Protein AF-A0A6A8DHY3-F1 (afdb_monomer_lite)

Sequence (69 aa):
MDKKLLERNTIYEVITGSTAYGLATKESDVDKKAIVILPSKNMM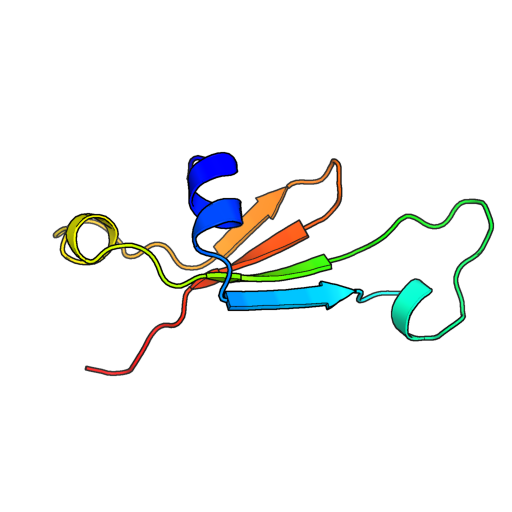TLSKEWETETYTQPDIEYHSVNLPN

Foldseek 3Di:
DPPVQQVVFWPDKDWDDCVVVVNDDPPDATAMETEGDHDVVQQPDPDDGDAWDFDVVVTYIYGYDPDPD

InterPro domains:
  IPR018775 RNA repair pathway DNA polymerase beta [PF10127] (9-49)

Structure (mmCIF, N/CA/C/O backbone):
data_AF-A0A6A8DHY3-F1
#
_entry.id   AF-A0A6A8DHY3-F1
#
loop_
_atom_site.group_PDB
_atom_site.id
_atom_site.type_symbol
_atom_site.label_atom_id
_atom_site.label_alt_id
_atom_site.label_comp_id
_atom_site.label_asym_id
_atom_site.label_entity_id
_atom_site.label_seq_id
_atom_site.pdbx_PDB_ins_code
_atom_site.Cartn_x
_atom_site.Cartn_y
_atom_site.Cartn_z
_atom_site.occupancy
_atom_site.B_iso_or_equiv
_atom_site.auth_seq_id
_atom_site.auth_comp_id
_atom_site.auth_asym_id
_atom_site.auth_atom_id
_atom_site.pdbx_PDB_model_num
ATOM 1 N N . MET A 1 1 ? -0.972 8.324 9.003 1.00 83.38 1 MET A N 1
ATOM 2 C CA . MET A 1 1 ? -1.257 7.139 9.861 1.00 83.38 1 MET A CA 1
ATOM 3 C C . MET A 1 1 ? 0.052 6.373 10.118 1.00 83.38 1 MET A C 1
ATOM 5 O O . MET A 1 1 ? 1.020 6.630 9.413 1.00 83.38 1 MET A O 1
ATOM 9 N N . ASP A 1 2 ? 0.153 5.477 11.113 1.00 89.44 2 ASP A N 1
ATOM 10 C CA . ASP A 1 2 ? 1.352 4.617 11.254 1.00 89.44 2 ASP A CA 1
ATOM 11 C C . ASP A 1 2 ? 1.414 3.612 10.092 1.00 89.44 2 ASP A C 1
ATOM 13 O O . ASP A 1 2 ? 0.479 2.837 9.890 1.00 89.44 2 ASP A O 1
ATOM 17 N N . LYS A 1 3 ? 2.529 3.597 9.354 1.00 90.94 3 LYS A N 1
ATOM 18 C CA . LYS A 1 3 ? 2.754 2.696 8.217 1.00 90.94 3 LYS A CA 1
ATOM 19 C C . LYS A 1 3 ? 2.583 1.227 8.606 1.00 90.94 3 LYS A C 1
ATOM 21 O O . LYS A 1 3 ? 1.931 0.481 7.884 1.00 90.94 3 LYS A O 1
ATOM 26 N N . LYS A 1 4 ? 3.076 0.819 9.782 1.00 93.44 4 LYS A N 1
ATOM 27 C CA . LYS A 1 4 ? 2.938 -0.571 10.255 1.00 93.44 4 LYS A CA 1
ATOM 28 C C . LYS A 1 4 ? 1.486 -0.947 10.526 1.00 93.44 4 LYS A C 1
ATOM 30 O O . LYS A 1 4 ? 1.122 -2.116 10.407 1.00 93.44 4 LYS A O 1
ATOM 35 N N . LEU A 1 5 ? 0.668 0.023 10.937 1.00 92.88 5 LEU A N 1
ATOM 36 C CA . LEU A 1 5 ? -0.762 -0.193 11.117 1.00 92.88 5 LEU A CA 1
ATOM 37 C C . LEU A 1 5 ? -1.427 -0.412 9.759 1.00 92.88 5 LEU A C 1
ATOM 39 O O . LEU A 1 5 ? -2.190 -1.362 9.633 1.00 92.88 5 LEU A O 1
ATOM 43 N N . LEU A 1 6 ? -1.113 0.414 8.761 1.00 93.94 6 LEU A N 1
ATOM 44 C CA . LEU A 1 6 ? -1.658 0.271 7.410 1.00 93.94 6 LEU A CA 1
ATOM 45 C C . LEU A 1 6 ? -1.275 -1.080 6.797 1.00 93.94 6 LEU A C 1
ATOM 47 O O . LEU A 1 6 ? -2.164 -1.846 6.451 1.00 93.94 6 LEU A O 1
ATOM 51 N N . GLU A 1 7 ? 0.014 -1.432 6.801 1.00 94.31 7 GLU A N 1
ATOM 52 C CA . GLU A 1 7 ? 0.529 -2.699 6.254 1.00 94.31 7 GLU A CA 1
ATOM 53 C C . GLU A 1 7 ? -0.161 -3.935 6.850 1.00 94.31 7 GLU A C 1
ATOM 55 O O . GLU A 1 7 ? -0.537 -4.855 6.130 1.00 94.31 7 GLU A O 1
ATOM 60 N N . ARG A 1 8 ? -0.365 -3.960 8.174 1.00 95.88 8 ARG A N 1
ATOM 61 C CA . ARG A 1 8 ? -1.023 -5.086 8.864 1.00 95.88 8 ARG A CA 1
ATOM 62 C C . ARG A 1 8 ? -2.515 -5.201 8.571 1.00 95.88 8 ARG A C 1
ATOM 64 O O . ARG A 1 8 ? -3.090 -6.252 8.834 1.00 95.88 8 ARG A O 1
ATOM 71 N N . ASN A 1 9 ? -3.133 -4.118 8.116 1.00 94.44 9 ASN A N 1
ATOM 72 C CA . ASN A 1 9 ? -4.564 -4.026 7.847 1.00 94.44 9 ASN A CA 1
ATOM 73 C C . ASN A 1 9 ? -4.861 -3.910 6.340 1.00 94.44 9 ASN A C 1
ATOM 75 O O . ASN A 1 9 ? -6.010 -3.688 5.951 1.00 94.44 9 ASN A O 1
ATOM 79 N N . THR A 1 10 ? -3.842 -4.068 5.492 1.00 95.62 10 THR A N 1
ATOM 80 C CA . THR A 1 10 ? -3.994 -4.169 4.043 1.00 95.62 10 THR A CA 1
ATOM 81 C C . THR A 1 10 ? -4.671 -5.487 3.695 1.00 95.62 10 THR A C 1
ATOM 83 O O . THR A 1 10 ? -4.174 -6.562 4.026 1.00 95.62 10 THR A O 1
ATOM 86 N N . ILE A 1 11 ? -5.798 -5.405 2.994 1.00 95.81 11 ILE A N 1
ATOM 87 C CA . ILE A 1 11 ? -6.541 -6.575 2.503 1.00 95.81 11 ILE A CA 1
ATOM 88 C C . ILE A 1 11 ? -6.287 -6.850 1.019 1.00 95.81 11 ILE A C 1
ATOM 90 O O . ILE A 1 11 ? -6.573 -7.941 0.531 1.00 95.81 11 ILE A O 1
ATOM 94 N N . TYR A 1 12 ? -5.759 -5.862 0.297 1.00 96.38 12 TYR A N 1
ATOM 95 C CA . TYR A 1 12 ? -5.433 -5.970 -1.117 1.00 96.38 12 TYR A CA 1
ATOM 96 C C . TYR A 1 12 ? -4.275 -5.033 -1.448 1.00 96.38 12 TYR A C 1
ATOM 98 O O . TYR A 1 12 ? -4.309 -3.869 -1.063 1.00 96.38 12 TYR A O 1
ATOM 106 N N . GLU A 1 13 ? -3.267 -5.530 -2.160 1.00 96.44 13 GLU A N 1
ATOM 107 C CA . GLU A 1 13 ? -2.116 -4.757 -2.635 1.00 96.44 13 GLU A CA 1
ATOM 108 C C . GLU A 1 13 ? -1.834 -5.141 -4.085 1.00 96.44 13 GLU A C 1
ATOM 110 O O . GLU A 1 13 ? -1.846 -6.324 -4.436 1.00 96.44 13 GLU A O 1
ATOM 115 N N . VAL A 1 14 ? -1.568 -4.144 -4.924 1.00 96.25 14 VAL A N 1
ATOM 116 C CA . VAL A 1 14 ? -1.212 -4.341 -6.330 1.00 96.25 14 VAL A CA 1
ATOM 117 C C . VAL A 1 14 ? -0.034 -3.473 -6.725 1.00 96.25 14 VAL A C 1
ATOM 119 O O . VAL A 1 14 ? 0.125 -2.349 -6.247 1.00 96.25 14 VAL A O 1
ATOM 122 N N . ILE A 1 15 ? 0.768 -4.003 -7.646 1.00 96.31 15 ILE A N 1
ATOM 123 C CA . ILE A 1 15 ? 1.774 -3.231 -8.367 1.00 96.31 15 ILE A CA 1
ATOM 124 C C . ILE A 1 15 ? 1.071 -2.459 -9.481 1.00 96.31 15 ILE A C 1
ATO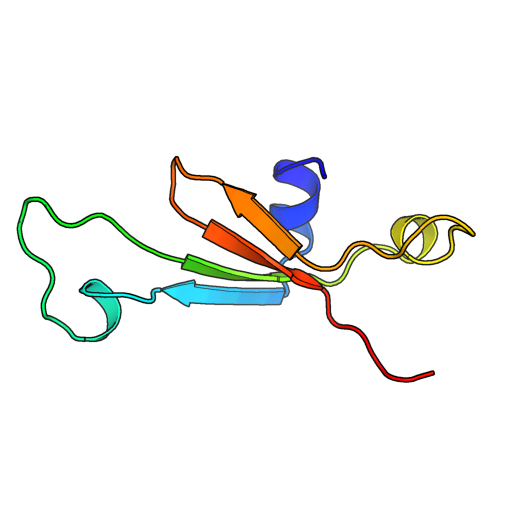M 126 O O . ILE A 1 15 ? 0.193 -2.987 -10.165 1.00 96.31 15 ILE A O 1
ATOM 130 N N . THR A 1 16 ? 1.469 -1.210 -9.658 1.00 94.50 16 THR A N 1
ATOM 131 C CA . THR A 1 16 ? 0.942 -0.294 -10.669 1.00 94.50 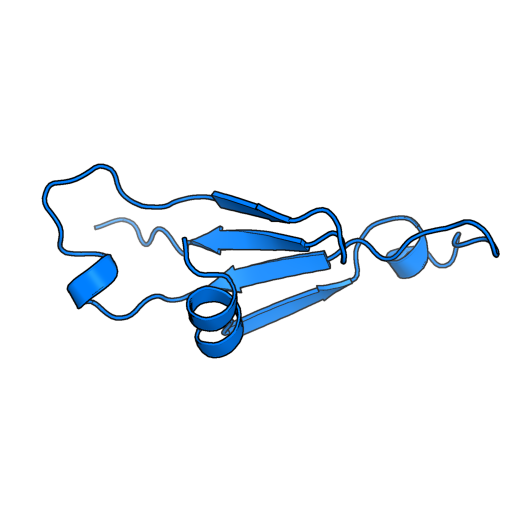16 THR A CA 1
ATOM 132 C C . THR A 1 16 ? 2.093 0.323 -11.469 1.00 94.50 16 THR A C 1
ATOM 134 O O . THR A 1 16 ? 3.223 -0.167 -11.419 1.00 94.50 16 THR A O 1
ATOM 137 N N . GLY A 1 17 ? 1.802 1.342 -12.277 1.00 92.88 17 GLY A N 1
ATOM 138 C CA . GLY A 1 17 ? 2.827 2.056 -13.035 1.00 92.88 17 GLY A CA 1
ATOM 139 C C . GLY A 1 17 ? 3.502 1.210 -14.117 1.00 92.88 17 GLY A C 1
ATOM 140 O O . GLY A 1 17 ? 2.941 0.234 -14.623 1.00 92.88 17 GLY A O 1
ATOM 141 N N . SER A 1 18 ? 4.719 1.605 -14.495 1.00 94.62 18 SER A N 1
ATOM 142 C CA . SER A 1 18 ? 5.480 0.997 -15.602 1.00 94.62 18 SER A CA 1
ATOM 143 C C . SER A 1 18 ? 5.689 -0.514 -15.428 1.00 94.62 18 SER A C 1
ATOM 145 O O . SER A 1 18 ? 5.633 -1.263 -16.408 1.00 94.62 18 SER A O 1
ATOM 147 N N . THR A 1 19 ? 5.839 -0.973 -14.182 1.00 95.19 19 THR A N 1
ATOM 148 C CA . THR A 1 19 ? 5.989 -2.392 -13.839 1.00 95.19 19 THR A CA 1
ATOM 149 C C . THR A 1 19 ? 4.740 -3.197 -14.200 1.00 95.19 19 THR A C 1
ATOM 151 O O . THR A 1 19 ? 4.860 -4.263 -14.802 1.00 95.19 19 THR A O 1
ATOM 154 N N . ALA A 1 20 ? 3.540 -2.681 -13.920 1.00 94.81 20 ALA A N 1
ATOM 155 C CA . ALA A 1 20 ? 2.289 -3.371 -14.249 1.00 94.81 20 ALA A CA 1
ATOM 156 C C . ALA A 1 20 ? 2.053 -3.509 -15.764 1.00 94.81 20 ALA A C 1
ATOM 158 O O . ALA A 1 20 ? 1.430 -4.472 -16.207 1.00 94.81 20 ALA A O 1
ATOM 159 N N . TYR A 1 21 ? 2.579 -2.576 -16.561 1.00 93.69 21 TYR A N 1
ATOM 160 C CA . TYR A 1 21 ? 2.465 -2.596 -18.023 1.00 93.69 21 TYR A CA 1
ATOM 161 C C . TYR A 1 21 ? 3.609 -3.338 -18.729 1.00 93.69 21 TYR A C 1
ATOM 163 O O . TYR A 1 21 ? 3.609 -3.421 -19.955 1.00 93.69 21 TYR A O 1
ATOM 171 N N . GLY A 1 22 ? 4.600 -3.856 -17.993 1.00 95.12 22 GLY A N 1
ATOM 172 C CA . GLY A 1 22 ? 5.793 -4.465 -18.592 1.00 95.12 22 GLY A CA 1
ATOM 173 C C . GLY A 1 22 ? 6.694 -3.462 -19.326 1.00 95.12 22 GLY A C 1
ATOM 174 O O . GLY A 1 22 ? 7.462 -3.851 -20.202 1.00 95.12 22 GLY A O 1
ATOM 175 N N . LEU A 1 23 ? 6.594 -2.175 -18.982 1.00 96.19 23 LEU A N 1
ATOM 176 C CA . LEU A 1 23 ? 7.364 -1.070 -19.568 1.00 96.19 23 LEU A CA 1
ATOM 177 C C . LEU A 1 23 ? 8.498 -0.585 -18.650 1.00 96.19 23 LEU A C 1
ATOM 179 O O . LEU A 1 23 ? 9.140 0.421 -18.945 1.00 96.19 23 LEU A O 1
ATOM 183 N N . ALA A 1 24 ? 8.725 -1.266 -17.524 1.00 96.56 24 ALA A N 1
ATOM 184 C CA . ALA A 1 24 ? 9.758 -0.901 -16.565 1.00 96.56 24 ALA A CA 1
ATOM 185 C C . ALA A 1 24 ? 11.163 -0.985 -17.182 1.00 96.56 24 ALA A C 1
ATOM 187 O O . ALA A 1 24 ? 11.526 -1.964 -17.842 1.00 96.56 24 ALA A O 1
ATOM 188 N N . THR A 1 25 ? 11.970 0.043 -16.935 1.00 94.88 25 THR A N 1
ATOM 189 C CA . THR A 1 25 ? 13.399 0.071 -17.254 1.00 94.88 25 THR A CA 1
ATOM 190 C C . THR A 1 25 ? 14.220 -0.203 -15.992 1.00 94.88 25 THR A C 1
ATOM 192 O O . THR A 1 25 ? 13.682 -0.379 -14.903 1.00 94.88 25 THR A O 1
ATOM 195 N N . LYS A 1 26 ? 15.553 -0.230 -16.112 1.00 93.75 26 LYS A N 1
ATOM 196 C CA . LYS A 1 26 ? 16.449 -0.412 -14.954 1.00 93.75 26 LYS A CA 1
ATOM 197 C C . LYS A 1 26 ? 16.393 0.737 -13.943 1.00 93.75 26 LYS A C 1
ATOM 199 O O . LYS A 1 26 ? 16.845 0.561 -12.819 1.00 93.75 26 LYS A O 1
ATOM 204 N N . GLU A 1 27 ? 15.901 1.894 -14.368 1.00 94.19 27 GLU A N 1
ATOM 205 C CA . GLU A 1 27 ? 15.782 3.100 -13.545 1.00 94.19 27 GLU A CA 1
ATOM 206 C C . GLU A 1 27 ? 14.363 3.274 -12.995 1.00 94.19 27 GLU A C 1
ATOM 208 O O . GLU A 1 27 ? 14.128 4.176 -12.198 1.00 94.19 27 GLU A O 1
ATOM 213 N N . SER A 1 28 ? 13.418 2.426 -13.418 1.00 90.62 28 SER A N 1
ATOM 214 C CA . SER A 1 28 ? 12.044 2.472 -12.934 1.00 90.62 28 SER A CA 1
ATOM 215 C C . SER A 1 28 ? 11.951 2.014 -11.481 1.00 90.62 28 SER A C 1
ATOM 217 O O . SER A 1 28 ? 12.547 1.012 -11.078 1.00 90.62 2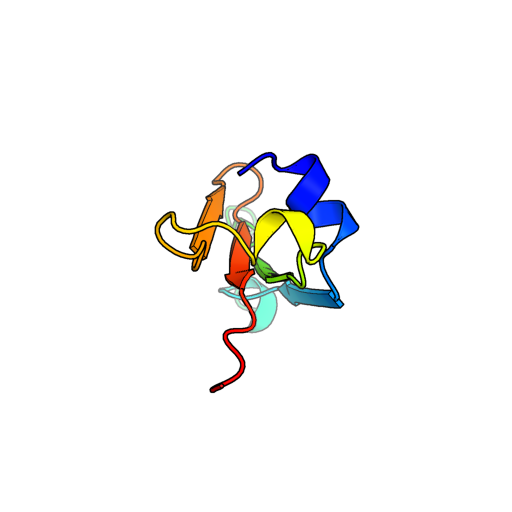8 SER A O 1
ATOM 219 N N . ASP A 1 29 ? 11.160 2.747 -10.715 1.00 91.56 29 ASP A N 1
ATOM 220 C CA . ASP A 1 29 ? 10.675 2.393 -9.391 1.00 91.56 29 ASP A CA 1
ATOM 221 C C . ASP A 1 29 ? 9.473 1.430 -9.468 1.00 91.56 29 ASP A C 1
ATOM 223 O O . ASP A 1 29 ? 9.045 0.972 -10.535 1.00 91.56 29 ASP A O 1
ATOM 227 N N . VAL A 1 30 ? 8.972 1.045 -8.291 1.00 92.12 30 VAL A N 1
ATOM 228 C CA . VAL A 1 30 ? 7.814 0.159 -8.145 1.00 92.12 30 VAL A CA 1
ATOM 229 C C . VAL A 1 30 ? 6.715 0.912 -7.415 1.00 92.12 30 VAL A C 1
ATOM 231 O O . VAL A 1 30 ? 6.761 1.037 -6.192 1.00 92.12 30 VAL A O 1
ATOM 234 N N . ASP A 1 31 ? 5.704 1.334 -8.168 1.00 93.56 31 ASP A N 1
ATOM 235 C CA . ASP A 1 31 ? 4.492 1.942 -7.631 1.00 93.56 31 ASP A CA 1
ATOM 236 C C . ASP A 1 31 ? 3.534 0.884 -7.093 1.00 93.56 31 ASP A C 1
ATOM 238 O O . ASP A 1 31 ? 3.215 -0.099 -7.778 1.00 93.56 31 ASP A O 1
ATOM 242 N N . LYS A 1 32 ? 2.979 1.113 -5.906 1.00 96.38 32 LYS A N 1
ATOM 243 C CA . LYS A 1 32 ? 1.962 0.241 -5.316 1.00 96.38 32 LYS A CA 1
ATOM 244 C C . LYS A 1 32 ? 0.706 0.999 -4.920 1.00 96.38 32 LYS A C 1
ATOM 246 O O . LYS A 1 32 ? 0.752 2.147 -4.484 1.00 96.38 32 LYS A O 1
ATOM 251 N N . LYS A 1 33 ? -0.423 0.301 -4.989 1.00 96.56 33 LYS A N 1
ATOM 252 C CA . LYS A 1 33 ? -1.681 0.733 -4.375 1.00 96.56 33 LYS A CA 1
ATOM 253 C C . LYS A 1 33 ? -2.192 -0.351 -3.443 1.00 96.56 33 LYS A C 1
ATOM 255 O O . LYS A 1 33 ? -2.114 -1.536 -3.771 1.00 96.56 33 LYS A O 1
ATOM 260 N N . ALA A 1 34 ? -2.725 0.058 -2.302 1.00 96.69 34 ALA A N 1
ATOM 261 C CA . ALA A 1 34 ? -3.237 -0.833 -1.277 1.00 96.69 34 ALA A CA 1
ATOM 262 C C . ALA A 1 34 ? -4.614 -0.392 -0.776 1.00 96.69 34 ALA A C 1
ATOM 264 O O . ALA A 1 34 ? -4.895 0.798 -0.649 1.00 96.69 34 ALA A O 1
ATOM 265 N N . ILE A 1 35 ? -5.461 -1.369 -0.460 1.00 95.31 35 ILE A N 1
ATOM 266 C CA . ILE A 1 35 ? -6.754 -1.180 0.197 1.00 95.31 35 ILE A CA 1
ATOM 267 C C . ILE A 1 35 ? -6.632 -1.633 1.648 1.00 95.31 35 ILE A C 1
ATOM 269 O O . ILE A 1 35 ? -6.220 -2.767 1.914 1.00 95.31 35 ILE A O 1
ATOM 273 N N . VAL A 1 36 ? -7.017 -0.762 2.578 1.00 94.25 36 VAL A N 1
ATOM 274 C CA . VAL A 1 36 ? -6.863 -0.967 4.021 1.00 94.25 36 VAL A CA 1
ATOM 275 C C . VAL A 1 36 ? -8.224 -0.955 4.708 1.00 94.25 36 VAL A C 1
ATOM 277 O O . VAL A 1 36 ? -9.022 -0.037 4.512 1.00 94.25 36 VAL A O 1
ATOM 280 N N . ILE A 1 37 ? -8.463 -1.946 5.570 1.00 90.81 37 ILE A N 1
ATOM 281 C CA . ILE A 1 37 ? -9.600 -1.951 6.499 1.00 90.81 37 ILE A CA 1
ATOM 282 C C . ILE A 1 37 ? -9.062 -1.777 7.912 1.00 90.81 37 ILE A C 1
ATOM 284 O O . ILE A 1 37 ? -8.503 -2.701 8.498 1.00 90.81 37 ILE A O 1
ATOM 288 N N . LEU A 1 38 ? -9.225 -0.579 8.468 1.00 88.12 38 LEU A N 1
ATOM 289 C CA . LEU A 1 38 ? -8.748 -0.278 9.811 1.00 88.12 38 LEU A CA 1
ATOM 290 C C . LEU A 1 38 ? -9.659 -0.885 10.894 1.00 88.12 38 LEU A C 1
ATOM 292 O O . LEU A 1 38 ? -10.862 -1.045 10.685 1.00 88.12 38 LEU A O 1
ATOM 296 N N . PRO A 1 39 ? -9.124 -1.169 12.096 1.00 86.56 39 PRO A N 1
ATOM 297 C CA . PRO A 1 39 ? -9.946 -1.562 13.236 1.00 86.56 39 PRO A CA 1
ATOM 298 C C . PRO A 1 39 ? -11.005 -0.499 13.557 1.00 86.56 39 PRO A C 1
ATOM 300 O O . PRO A 1 39 ? -10.719 0.695 13.488 1.00 86.56 39 PRO A O 1
ATOM 303 N N . SER A 1 40 ? -12.191 -0.905 14.021 1.00 82.31 40 SER A N 1
ATOM 304 C CA . SER A 1 40 ? -13.316 0.015 14.273 1.00 82.31 40 SER A CA 1
ATOM 305 C C . SER A 1 40 ? -12.963 1.188 15.195 1.00 82.31 40 SER A C 1
ATOM 307 O O . SER A 1 40 ? -13.426 2.298 14.973 1.00 82.31 40 SER A O 1
ATOM 309 N N . LYS A 1 41 ? -12.062 0.995 16.172 1.00 83.00 41 LYS A N 1
ATOM 310 C CA .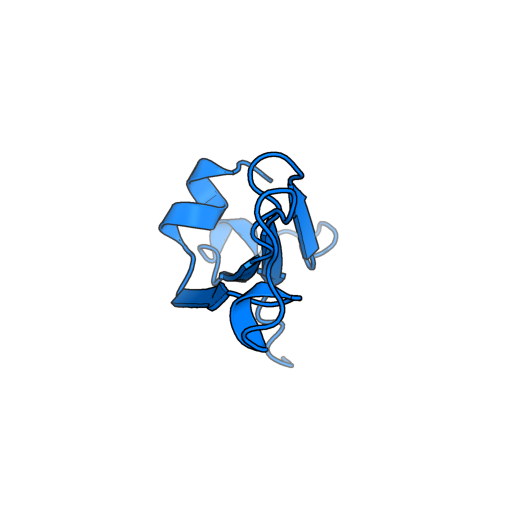 LYS A 1 41 ? -11.564 2.075 17.051 1.00 83.00 41 LYS A CA 1
ATOM 311 C C . LYS A 1 41 ? -10.893 3.235 16.297 1.00 83.00 41 LYS A C 1
ATOM 313 O O . LYS A 1 41 ? -10.798 4.331 16.833 1.00 83.00 41 LYS A O 1
ATOM 318 N N . ASN A 1 42 ? -10.368 2.968 15.103 1.00 78.56 42 ASN A N 1
ATOM 319 C CA . ASN A 1 42 ? -9.689 3.927 14.238 1.00 78.56 42 ASN A CA 1
ATOM 320 C C . ASN A 1 42 ? -10.638 4.557 13.206 1.00 78.56 42 ASN A C 1
ATOM 322 O O . ASN A 1 42 ? -10.248 5.533 12.578 1.00 78.56 42 ASN A O 1
ATOM 326 N N . MET A 1 43 ? -11.843 4.001 13.028 1.00 73.69 43 MET A N 1
ATOM 327 C CA . MET A 1 43 ? -12.864 4.504 12.099 1.00 73.69 43 MET A CA 1
ATOM 328 C C . MET A 1 43 ? -14.017 5.214 12.823 1.00 73.69 43 MET A C 1
ATOM 330 O O . MET A 1 43 ? -14.618 6.124 12.277 1.00 73.69 43 MET A O 1
ATOM 334 N N . MET A 1 44 ? -14.317 4.834 14.068 1.00 70.19 44 MET A N 1
ATOM 335 C CA . MET A 1 44 ? -15.444 5.356 14.855 1.00 70.19 44 MET A CA 1
ATOM 336 C C . MET A 1 44 ? -15.068 6.580 15.708 1.00 70.19 44 MET A C 1
ATOM 338 O O . MET A 1 44 ? -15.550 6.740 16.831 1.00 70.19 44 MET A O 1
ATOM 342 N N . THR A 1 45 ? -14.168 7.431 15.221 1.00 70.81 45 THR A N 1
ATOM 343 C CA . THR A 1 45 ? -13.818 8.690 15.890 1.00 70.81 45 THR A CA 1
ATOM 344 C C . THR A 1 45 ? -14.632 9.834 15.289 1.00 70.81 45 THR A C 1
ATOM 346 O O . THR A 1 45 ? -14.870 9.866 14.093 1.00 70.81 45 THR A O 1
ATOM 349 N N . LEU A 1 46 ? -15.031 10.823 16.099 1.00 71.31 46 LEU A N 1
ATOM 350 C CA . LEU A 1 46 ? -15.716 12.039 15.610 1.00 71.31 46 LEU A CA 1
ATOM 351 C C . LEU A 1 46 ? -14.799 12.970 14.787 1.00 71.31 46 LEU A C 1
ATOM 353 O O . LEU A 1 46 ? -15.201 14.061 14.389 1.00 71.31 46 LEU A O 1
ATOM 357 N N . SER A 1 47 ? -13.538 12.582 14.594 1.00 72.19 47 SER A N 1
ATOM 358 C CA . SER A 1 47 ? -12.591 13.277 13.730 1.00 72.19 47 SER A CA 1
ATOM 359 C C . SER A 1 47 ? -12.893 12.992 12.260 1.00 72.19 47 SER A C 1
ATOM 361 O O . SER A 1 47 ? -13.610 12.053 11.937 1.00 72.19 47 SER A O 1
ATOM 363 N N . LYS A 1 48 ? -12.273 13.760 11.358 1.00 69.00 48 LYS A N 1
ATOM 364 C CA . LYS A 1 48 ? -12.279 13.443 9.927 1.00 69.00 48 LYS A CA 1
ATOM 365 C C . LYS A 1 48 ? -11.846 11.984 9.710 1.00 69.00 48 LYS A C 1
ATOM 367 O O . LYS A 1 48 ? -10.834 11.564 10.279 1.00 69.00 48 LYS A O 1
ATOM 372 N N . GLU A 1 49 ? -12.609 11.249 8.904 1.00 76.50 49 GLU A N 1
ATOM 373 C CA . GLU A 1 49 ? -12.262 9.893 8.480 1.00 76.50 49 GLU A CA 1
ATOM 374 C C . GLU A 1 49 ? -10.937 9.903 7.708 1.00 76.50 49 GLU A C 1
ATOM 376 O O . GLU A 1 49 ? -10.602 10.852 6.991 1.00 76.50 49 GLU A O 1
ATOM 381 N N . TRP A 1 50 ? -10.142 8.854 7.902 1.00 85.00 50 TRP A N 1
ATOM 382 C CA . TRP A 1 50 ? -8.918 8.661 7.137 1.00 85.00 50 TRP A CA 1
ATOM 383 C C . TRP A 1 50 ? -9.268 8.066 5.769 1.00 85.00 50 TRP A C 1
ATOM 385 O O . TRP A 1 50 ? -9.957 7.053 5.716 1.00 85.00 50 TRP A O 1
ATOM 395 N N . GLU A 1 51 ? -8.783 8.693 4.693 1.00 83.12 51 GLU A N 1
ATOM 396 C CA . GLU A 1 51 ? -9.120 8.327 3.307 1.00 83.12 51 GLU A CA 1
ATOM 397 C C . GLU A 1 51 ? -7.918 7.773 2.534 1.00 83.12 51 GLU A C 1
ATOM 399 O O . GLU A 1 51 ? -7.965 6.647 2.046 1.00 83.12 51 GLU A O 1
ATOM 404 N N . THR A 1 52 ? -6.827 8.539 2.444 1.00 90.06 52 THR A N 1
ATOM 405 C CA . THR A 1 52 ? -5.642 8.156 1.665 1.00 90.06 52 THR A CA 1
ATOM 406 C C . THR A 1 52 ? -4.354 8.537 2.391 1.00 90.06 52 THR A C 1
ATOM 408 O O . THR A 1 52 ? -4.279 9.592 3.023 1.00 90.06 52 THR A O 1
ATOM 411 N N . GLU A 1 53 ? -3.321 7.704 2.271 1.00 92.25 53 GLU A N 1
ATOM 412 C CA . GLU A 1 53 ? -1.959 8.009 2.722 1.00 92.25 53 GLU A CA 1
ATOM 413 C C . GLU A 1 53 ? -0.927 7.538 1.690 1.00 92.25 53 GLU A C 1
ATOM 415 O O . GLU A 1 53 ? -0.996 6.399 1.229 1.00 92.25 53 GLU A O 1
ATOM 420 N N . THR A 1 54 ? 0.061 8.377 1.376 1.00 93.06 54 THR A N 1
ATOM 421 C CA . THR A 1 54 ? 1.121 8.065 0.405 1.00 93.06 54 THR A CA 1
ATOM 422 C C . THR A 1 54 ? 2.484 8.040 1.087 1.00 93.06 54 THR A C 1
ATOM 424 O O . THR A 1 54 ? 2.823 8.935 1.862 1.00 93.06 54 THR A O 1
ATOM 427 N N . TYR A 1 55 ? 3.290 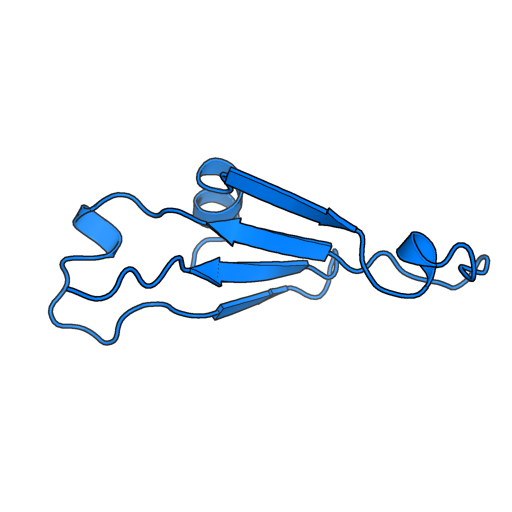7.034 0.762 1.00 92.81 55 TYR A N 1
ATOM 428 C CA . TYR A 1 55 ? 4.703 6.943 1.130 1.00 92.81 55 TYR A CA 1
ATOM 429 C C . TYR A 1 55 ? 5.528 6.824 -0.139 1.00 92.81 55 TYR A C 1
ATOM 431 O O . TYR A 1 55 ? 5.068 6.169 -1.061 1.00 92.81 55 TYR A O 1
ATOM 439 N N . THR A 1 56 ? 6.731 7.403 -0.160 1.00 85.25 56 THR A N 1
ATOM 440 C CA . THR A 1 56 ? 7.561 7.471 -1.374 1.00 85.25 56 THR A CA 1
ATOM 441 C C . THR A 1 56 ? 8.765 6.531 -1.395 1.00 85.25 56 THR A C 1
ATOM 443 O O . THR A 1 56 ? 9.528 6.500 -2.351 1.00 85.25 56 THR A O 1
ATOM 446 N N . GLN A 1 57 ? 8.989 5.760 -0.323 1.00 79.88 57 GLN A N 1
ATOM 447 C CA . GLN A 1 57 ? 10.120 4.826 -0.212 1.00 79.88 57 GLN A CA 1
ATOM 448 C C . GLN A 1 57 ? 9.753 3.594 0.644 1.00 79.88 57 GLN A C 1
ATOM 450 O O . GLN A 1 57 ? 9.927 3.606 1.870 1.00 79.88 57 GLN A O 1
ATOM 455 N N . PRO A 1 58 ? 9.238 2.499 0.048 1.00 73.56 58 PRO A N 1
ATOM 456 C CA . PRO A 1 58 ? 8.770 2.366 -1.342 1.00 73.56 58 PRO A CA 1
ATOM 457 C C . PRO A 1 58 ? 7.536 3.232 -1.644 1.00 73.56 58 PRO A C 1
ATOM 459 O O . PRO A 1 58 ? 6.801 3.560 -0.708 1.00 73.56 58 PRO A O 1
ATOM 462 N N . ASP A 1 59 ? 7.317 3.550 -2.926 1.00 89.69 59 ASP A N 1
ATOM 463 C CA . ASP A 1 59 ? 6.120 4.241 -3.418 1.00 89.69 59 ASP A CA 1
ATOM 464 C C . ASP A 1 59 ? 4.872 3.372 -3.226 1.00 89.69 59 ASP A C 1
ATOM 466 O O . ASP A 1 59 ? 4.674 2.350 -3.889 1.00 89.69 59 ASP A O 1
ATOM 470 N N . ILE A 1 60 ? 4.038 3.744 -2.256 1.00 95.12 60 ILE A N 1
ATOM 471 C CA . ILE A 1 60 ? 2.771 3.072 -1.976 1.00 95.12 60 ILE A CA 1
ATOM 472 C C . ILE A 1 60 ? 1.704 4.065 -1.531 1.00 95.12 60 ILE A C 1
ATOM 474 O O . ILE A 1 60 ? 1.912 4.881 -0.630 1.00 95.12 60 ILE A O 1
ATOM 478 N N . GLU A 1 61 ? 0.534 3.943 -2.144 1.00 95.31 61 GLU A N 1
ATOM 479 C CA . GLU A 1 61 ? -0.670 4.674 -1.773 1.00 95.31 61 GLU A CA 1
ATOM 480 C C . GLU A 1 61 ? -1.674 3.724 -1.114 1.00 95.31 61 GLU A C 1
ATOM 482 O O . GLU A 1 61 ? -2.085 2.721 -1.700 1.00 95.31 61 GLU A O 1
ATOM 487 N N . TYR A 1 62 ? -2.057 4.032 0.120 1.00 94.75 62 TYR A N 1
ATOM 488 C CA . TYR A 1 62 ? -3.059 3.296 0.880 1.00 94.75 62 TYR A CA 1
ATOM 489 C C . TYR A 1 62 ? -4.392 4.026 0.812 1.00 94.75 62 TYR A C 1
ATOM 491 O O . TYR A 1 62 ? -4.438 5.219 1.096 1.00 94.75 62 TYR A O 1
ATOM 499 N N . HIS A 1 63 ? -5.464 3.297 0.521 1.00 92.12 63 HIS A N 1
ATOM 500 C CA . HIS A 1 63 ? -6.827 3.809 0.465 1.00 92.12 63 HIS A CA 1
ATOM 501 C C . HIS A 1 63 ? -7.716 3.120 1.502 1.00 92.12 63 HIS A C 1
ATOM 503 O O . HIS A 1 63 ? -7.658 1.894 1.667 1.00 92.12 63 HIS A O 1
ATOM 509 N N . SER A 1 64 ? -8.564 3.892 2.177 1.00 89.56 64 SER A N 1
ATOM 510 C CA . SER A 1 64 ? -9.637 3.358 3.007 1.00 89.56 64 SER A CA 1
ATOM 511 C C . SER A 1 64 ? -10.748 2.756 2.148 1.00 89.56 64 SER A C 1
ATOM 513 O O . SER A 1 64 ? -11.020 3.186 1.024 1.00 89.56 64 SER A O 1
ATOM 515 N N . VAL A 1 65 ? -11.437 1.760 2.701 1.00 82.00 65 VAL A N 1
ATOM 516 C CA . VAL A 1 65 ? -12.745 1.351 2.185 1.00 82.00 65 VAL A CA 1
ATOM 517 C C . VAL A 1 65 ? -13.800 2.214 2.870 1.00 82.00 65 VAL A C 1
ATOM 519 O O . VAL A 1 65 ? -14.241 1.894 3.973 1.00 82.00 65 VAL A O 1
ATOM 522 N N . ASN A 1 66 ? -14.215 3.305 2.230 1.00 64.94 66 ASN A N 1
ATOM 523 C CA . ASN A 1 66 ? -15.397 4.041 2.675 1.00 64.94 66 ASN A CA 1
ATOM 524 C C . ASN A 1 66 ? -16.634 3.268 2.207 1.00 64.94 66 ASN A C 1
ATOM 526 O O . ASN A 1 66 ? -17.048 3.368 1.051 1.00 64.94 66 ASN A O 1
ATOM 530 N N . LEU A 1 67 ? -17.194 2.441 3.089 1.00 55.31 67 LEU A N 1
ATOM 531 C CA . LEU A 1 67 ? -18.501 1.838 2.852 1.00 55.31 67 LEU A CA 1
ATOM 532 C C . LEU A 1 67 ? -19.566 2.922 3.088 1.00 55.31 67 LEU A C 1
ATOM 534 O O . LEU A 1 67 ? -19.527 3.562 4.138 1.00 55.31 67 LEU A O 1
ATOM 538 N N . PRO A 1 68 ? -20.493 3.170 2.145 1.00 54.84 68 PRO A N 1
ATOM 539 C CA . PRO A 1 68 ? -21.609 4.072 2.401 1.00 54.84 68 PRO A CA 1
ATOM 540 C C . PRO A 1 68 ? -22.433 3.532 3.580 1.00 54.84 68 PRO A C 1
ATOM 542 O O . PRO A 1 68 ? -22.807 2.358 3.577 1.00 54.84 68 PRO A O 1
ATOM 545 N N . ASN A 1 69 ? -22.654 4.388 4.583 1.00 52.34 69 ASN A N 1
ATOM 546 C CA . ASN A 1 69 ? -23.505 4.115 5.747 1.00 52.34 69 ASN A CA 1
ATOM 547 C C . ASN A 1 69 ? -24.986 4.030 5.369 1.00 52.34 69 ASN A C 1
ATOM 549 O O . ASN A 1 69 ? -25.416 4.818 4.493 1.00 52.34 69 ASN A O 1
#

Radius of gyration: 14.07 Å; chains: 1; bounding box: 40×20×37 Å

Secondary structure (DSSP, 8-state):
--HHHHHHTEEEEEE-HHHHTT---TT----EEEEE---HHHHSSSSPPP-EEEEETTEEEEEE-----

pLDDT: mean 87.58, std 10.86, range [52.34, 96.69]

Organism: NCBI:txid930132